Protein AF-A0A2M7XH66-F1 (afdb_monomer)

Solvent-accessible surface area (backbone atoms only — not comparable to full-atom values): 9430 Å² total; per-residue (Å²): 116,68,69,60,54,54,50,53,48,52,52,54,56,49,50,51,53,50,49,53,48,46,51,56,53,55,61,67,64,50,78,80,73,68,80,72,73,70,79,73,75,72,77,64,74,73,68,79,80,74,73,80,67,87,62,82,87,52,81,63,69,80,56,59,78,81,77,53,68,65,59,58,22,63,75,66,67,54,45,82,55,50,67,57,48,51,52,49,50,53,49,51,53,52,51,51,57,52,50,52,54,35,53,53,46,33,53,56,18,51,52,46,38,72,67,27,79,85,41,66,70,43,38,54,59,21,46,52,49,34,53,55,24,52,52,48,51,53,50,54,54,50,52,51,55,52,53,53,50,54,54,52,52,54,52,52,63,63,72,72,108

Mean predicted aligned error: 17.57 Å

Sequence (161 aa):
MKKLRDLLLQAKRGFFVLTIGALVFGLGLMPISIPFALATDSTTPSTPSATTDTGPIDSDDMFGDLSTGDDFASISGLGNQDLATTIASIIRVMLGFLGVVAVCLIIFGGFKWMIAGGKEEQVKKAQNLIIYGVIGIIIVLAAYAIASFVLDSITTAVSGS

Organism: NCBI:txid1975033

Secondary structure (DSSP, 8-state):
-HHHHHHHHHHHHHHHHHHHHHHHHHHHTS------------------------S---HHHHTTT---HHHHHHHTT--THHHHHHHHHHHHHHHHHHHHHHHHHHHHHHHHHHHSTT-HHHHHHHHHHHHHHHHHHHHHHHHHHHHHHHHHHHHHHHH--

InterPro domains:
  IPR043993 Type IV secretion system pilin [PF18895] (83-150)

Foldseek 3Di:
DVVVVVVVVVVVVVVVCVVVVCVLVVVLPPPPCPCPPPPPPPPPPPPPPPPVPPDDPDPCNVVDPPPDCVVVCVVVVPVVCPVLVVVLSVLVSVLSVLLSVLVVQLVVLVVQCVPLVPDVVSNVVSVVSNVVSVVSNVVSVVSNVVSVVVSVVVVCVVVVD

Radius of gyration: 28.65 Å; Cα contacts (8 Å, |Δi|>4): 52; chains: 1; bounding box: 62×24×93 Å

Nearest PDB structures (foldseek):
  4bne-assembly1_B  TM=7.701E-01  e=4.159E+00  Gallus gallus
  6ixg-assembly2_B  TM=3.195E-01  e=4.915E+00  Homo sapiens

pLDDT: mean 70.04, std 13.83, range [40.03, 93.0]

Structure (mmCIF, N/CA/C/O backbone):
data_AF-A0A2M7XH66-F1
#
_entry.id   AF-A0A2M7XH66-F1
#
loop_
_atom_site.group_PDB
_atom_site.id
_atom_site.type_symbol
_atom_site.label_atom_id
_atom_site.label_alt_id
_atom_site.label_comp_id
_atom_site.label_asym_id
_atom_site.label_entity_id
_atom_site.label_seq_id
_atom_site.pdbx_PDB_ins_code
_atom_site.Cartn_x
_atom_site.Cartn_y
_atom_site.Cartn_z
_atom_site.occupancy
_atom_site.B_iso_or_equiv
_atom_site.auth_seq_id
_atom_site.auth_comp_id
_atom_site.auth_asym_id
_atom_site.auth_atom_id
_atom_site.pdbx_PDB_model_num
ATOM 1 N N . MET A 1 1 ? -35.232 -5.606 24.581 1.00 55.62 1 MET A N 1
ATOM 2 C CA . MET A 1 1 ? -34.947 -4.505 23.625 1.00 55.62 1 MET A CA 1
ATOM 3 C C . MET A 1 1 ? -33.455 -4.217 23.398 1.00 55.62 1 MET A C 1
ATOM 5 O O . MET A 1 1 ? -33.101 -3.929 22.265 1.00 55.62 1 MET A O 1
ATOM 9 N N . LYS A 1 2 ? -32.551 -4.334 24.393 1.00 55.25 2 LYS A N 1
ATOM 10 C CA . LYS A 1 2 ? -31.092 -4.144 24.176 1.00 55.25 2 LYS A CA 1
ATOM 11 C C . LYS A 1 2 ? -30.472 -5.144 23.185 1.00 55.25 2 LYS A C 1
ATOM 13 O O . LYS A 1 2 ? -29.770 -4.722 22.278 1.00 55.25 2 LYS A O 1
ATOM 18 N N . LYS A 1 3 ? -30.852 -6.425 23.279 1.00 60.97 3 LYS A N 1
ATOM 19 C CA . LYS A 1 3 ? -30.331 -7.504 22.421 1.00 60.97 3 LYS A CA 1
ATOM 20 C C . LYS A 1 3 ? -30.582 -7.277 20.919 1.00 60.97 3 LYS A C 1
ATOM 22 O O . LYS A 1 3 ? -29.732 -7.607 20.112 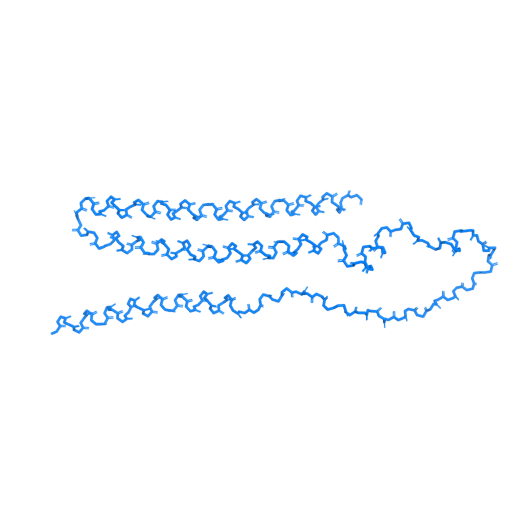1.00 60.97 3 LYS A O 1
ATOM 27 N N . LEU A 1 4 ? -31.697 -6.643 20.542 1.00 60.97 4 LEU A N 1
ATOM 28 C CA . LEU A 1 4 ? -32.011 -6.337 19.137 1.00 60.97 4 LEU A CA 1
ATOM 29 C C . LEU A 1 4 ? -31.158 -5.192 18.572 1.00 60.97 4 LEU A C 1
ATOM 31 O O . LEU A 1 4 ? -30.792 -5.226 17.404 1.00 60.97 4 LEU A O 1
ATOM 35 N N . ARG A 1 5 ? -30.787 -4.207 19.399 1.00 68.00 5 ARG A N 1
ATOM 36 C CA . ARG A 1 5 ? -29.907 -3.107 18.972 1.00 68.00 5 ARG A CA 1
ATOM 37 C C . ARG A 1 5 ? -28.471 -3.579 18.784 1.00 68.00 5 ARG A C 1
ATOM 39 O O . ARG A 1 5 ? -27.831 -3.143 17.837 1.00 68.00 5 ARG A O 1
ATOM 46 N N . ASP A 1 6 ? -28.005 -4.497 19.630 1.00 71.56 6 ASP A N 1
ATOM 47 C CA . ASP A 1 6 ? -26.683 -5.112 19.478 1.00 71.56 6 ASP A CA 1
ATOM 48 C C . ASP A 1 6 ? -26.618 -6.005 18.233 1.00 71.56 6 ASP A C 1
ATOM 50 O O . ASP A 1 6 ? -25.624 -5.961 17.513 1.00 71.56 6 ASP A O 1
ATOM 54 N N . LEU A 1 7 ? -27.697 -6.733 17.907 1.00 69.12 7 LEU A N 1
ATOM 55 C CA . LEU A 1 7 ? -27.767 -7.506 16.662 1.00 69.12 7 LEU A CA 1
ATOM 56 C C . LEU A 1 7 ? -27.840 -6.618 15.413 1.00 69.12 7 LEU A C 1
ATOM 58 O O . LEU A 1 7 ? -27.162 -6.911 14.430 1.00 69.12 7 LEU A O 1
ATOM 62 N N . LEU A 1 8 ? -28.572 -5.498 15.447 1.00 66.62 8 LEU A N 1
ATOM 63 C CA . LEU A 1 8 ? -28.585 -4.562 14.314 1.00 66.62 8 LEU A CA 1
ATOM 64 C C . LEU A 1 8 ? -27.240 -3.836 14.151 1.00 66.62 8 LEU A C 1
ATOM 66 O O . LEU A 1 8 ? -26.816 -3.568 13.028 1.00 66.62 8 LEU A O 1
ATOM 70 N N . LEU A 1 9 ? -26.524 -3.574 15.250 1.00 69.44 9 LEU A N 1
ATOM 71 C CA . LEU A 1 9 ? -25.161 -3.037 15.222 1.00 69.44 9 LEU A CA 1
ATOM 72 C C . LEU A 1 9 ? -24.140 -4.055 14.706 1.00 69.44 9 LEU A C 1
ATOM 74 O O . LEU A 1 9 ? -23.237 -3.669 13.965 1.00 69.44 9 LEU A O 1
ATOM 78 N N . GLN A 1 10 ? -24.276 -5.336 15.053 1.00 68.12 10 GLN A N 1
ATOM 79 C CA . GLN A 1 10 ? -23.389 -6.395 14.566 1.00 68.12 10 GLN A CA 1
ATOM 80 C C . GLN A 1 10 ? -23.614 -6.662 13.068 1.00 68.12 10 GLN A C 1
ATOM 82 O O . GLN A 1 10 ? -22.645 -6.778 12.318 1.00 68.12 10 GLN A O 1
ATOM 87 N N . ALA A 1 11 ? -24.872 -6.627 12.613 1.00 69.75 11 ALA A N 1
ATOM 88 C CA . ALA A 1 11 ? -25.232 -6.724 11.200 1.00 69.75 11 ALA A CA 1
ATOM 89 C C . ALA A 1 11 ? -24.729 -5.518 10.383 1.00 69.75 11 ALA A C 1
ATOM 91 O O .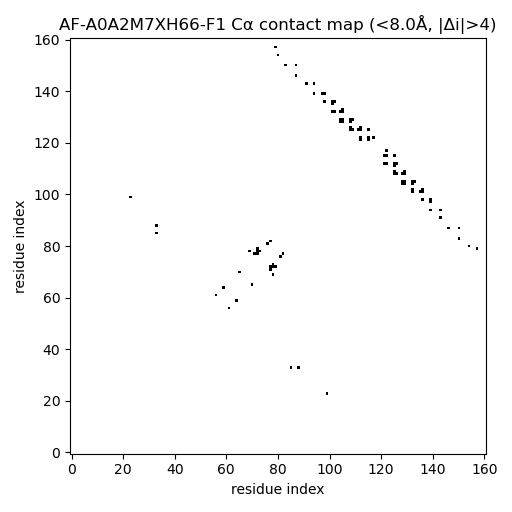 ALA A 1 11 ? -24.137 -5.699 9.323 1.00 69.75 11 ALA A O 1
ATOM 92 N N . LYS A 1 12 ? -24.870 -4.284 10.892 1.00 60.81 12 LYS A N 1
ATOM 93 C CA . LYS A 1 12 ? -24.406 -3.065 10.198 1.00 60.81 12 LYS A CA 1
ATOM 94 C C . LYS A 1 12 ? -22.876 -2.935 10.171 1.00 60.81 12 LYS A C 1
ATOM 96 O O . LYS A 1 12 ? -22.329 -2.456 9.182 1.00 60.81 12 LYS A O 1
ATOM 101 N N . ARG A 1 13 ? -22.176 -3.388 11.222 1.00 63.53 13 ARG A N 1
ATOM 102 C CA . ARG A 1 13 ? -20.700 -3.426 11.280 1.00 63.53 13 ARG A CA 1
ATOM 103 C C . ARG A 1 13 ? -20.107 -4.513 10.377 1.00 63.53 13 ARG A C 1
ATOM 105 O O . ARG A 1 13 ? -19.092 -4.255 9.741 1.00 63.53 13 ARG A O 1
ATOM 112 N N . GLY A 1 14 ? -20.738 -5.687 10.287 1.00 63.94 14 GLY A N 1
ATOM 113 C CA . GLY A 1 14 ? -20.306 -6.773 9.396 1.00 63.94 14 GLY A CA 1
ATOM 114 C C . GLY A 1 14 ? -20.590 -6.489 7.920 1.00 63.94 14 GLY A C 1
ATOM 115 O O . GLY A 1 14 ? -19.719 -6.687 7.080 1.00 63.94 14 GLY A O 1
ATOM 116 N N . PHE A 1 15 ? -21.767 -5.938 7.607 1.00 69.44 15 PHE A N 1
ATOM 117 C CA . PHE A 1 15 ? -22.154 -5.591 6.236 1.00 69.44 15 PHE A CA 1
ATOM 118 C C . PHE A 1 15 ? -21.261 -4.498 5.626 1.00 69.44 15 PHE A C 1
ATOM 120 O O . PHE A 1 15 ? -20.935 -4.567 4.446 1.00 69.44 15 PHE A O 1
ATOM 127 N N . PHE A 1 16 ? -20.798 -3.526 6.421 1.00 65.12 16 PHE A N 1
ATOM 128 C CA . PHE A 1 16 ? -19.882 -2.473 5.957 1.00 65.12 16 PHE A CA 1
ATOM 129 C C . PHE A 1 16 ? -18.470 -3.004 5.638 1.00 65.12 16 PHE A C 1
ATOM 131 O O . PHE A 1 16 ? -17.871 -2.623 4.638 1.00 65.12 16 PHE A O 1
ATOM 138 N N . VAL A 1 17 ? -17.949 -3.938 6.441 1.00 61.16 17 VAL A N 1
ATOM 139 C CA . VAL A 1 17 ? -16.647 -4.584 6.181 1.00 61.16 17 VAL A CA 1
ATOM 140 C C . VAL A 1 17 ? -16.736 -5.568 5.009 1.00 61.16 17 VAL A C 1
ATOM 142 O O . VAL A 1 17 ? -15.806 -5.651 4.213 1.00 61.16 17 VAL A O 1
ATOM 145 N N . LEU A 1 18 ? -17.868 -6.262 4.854 1.00 65.38 18 LEU A N 1
ATOM 146 C CA . LEU A 1 18 ? -18.108 -7.188 3.746 1.00 65.38 18 LEU A CA 1
ATOM 147 C C . LEU A 1 18 ? -18.326 -6.460 2.411 1.00 65.38 18 LEU A C 1
ATOM 149 O O . LEU A 1 18 ? -17.864 -6.942 1.387 1.00 65.38 18 LEU A O 1
ATOM 153 N N . THR A 1 19 ? -18.954 -5.281 2.410 1.00 70.12 19 THR A N 1
ATOM 154 C CA . THR A 1 19 ? -19.116 -4.456 1.196 1.00 70.12 19 THR A CA 1
ATOM 155 C C . THR A 1 19 ? -17.820 -3.773 0.776 1.00 70.12 19 THR A C 1
ATOM 157 O O . THR A 1 19 ? -17.495 -3.803 -0.404 1.00 70.12 19 THR A O 1
ATOM 160 N N . ILE A 1 20 ? -17.032 -3.230 1.711 1.00 70.06 20 ILE A N 1
ATOM 161 C CA . ILE A 1 20 ? -15.701 -2.681 1.394 1.00 70.06 20 ILE A CA 1
ATOM 162 C C . ILE A 1 20 ? -14.750 -3.797 0.944 1.00 70.06 20 ILE A C 1
ATOM 164 O O . ILE A 1 20 ? -14.055 -3.637 -0.056 1.00 70.06 20 ILE A O 1
ATOM 168 N N . GLY A 1 21 ? -14.765 -4.949 1.624 1.00 64.56 21 GLY A N 1
ATOM 169 C CA . GLY A 1 21 ? -13.981 -6.122 1.236 1.00 64.56 21 GLY A CA 1
ATOM 170 C C . GLY A 1 21 ? -14.374 -6.665 -0.139 1.00 64.56 21 GLY A C 1
ATOM 171 O O . GLY A 1 21 ? -13.497 -6.933 -0.951 1.00 64.56 21 GLY A O 1
ATOM 172 N N . ALA A 1 22 ? -15.673 -6.760 -0.440 1.00 67.00 22 ALA A N 1
ATOM 173 C CA . ALA A 1 22 ? -16.167 -7.210 -1.742 1.00 67.00 22 ALA A CA 1
ATOM 174 C C . ALA A 1 22 ? -15.961 -6.178 -2.859 1.00 67.00 22 ALA A C 1
ATOM 176 O O . ALA A 1 22 ? -15.768 -6.575 -4.000 1.00 67.00 22 ALA A O 1
ATOM 177 N N . LEU A 1 23 ? -15.965 -4.874 -2.566 1.00 70.50 23 LEU A N 1
ATOM 178 C CA . LEU A 1 23 ? -15.670 -3.841 -3.562 1.00 70.50 23 LEU A CA 1
ATOM 179 C C . LEU A 1 23 ? -14.190 -3.871 -3.936 1.00 70.50 23 LEU A C 1
ATOM 181 O O . LEU A 1 23 ? -13.860 -3.829 -5.111 1.00 70.50 23 LEU A O 1
ATOM 185 N N . VAL A 1 24 ? -13.306 -4.022 -2.953 1.00 68.19 24 VAL A N 1
ATOM 186 C CA . VAL A 1 24 ? -11.860 -4.101 -3.179 1.00 68.19 24 VAL A CA 1
ATOM 187 C C . VAL A 1 24 ? -11.446 -5.435 -3.816 1.00 68.19 24 VAL A C 1
ATOM 189 O O . VAL A 1 24 ? -10.656 -5.448 -4.756 1.00 68.19 24 VAL A O 1
ATOM 192 N N . PHE A 1 25 ? -12.010 -6.556 -3.360 1.00 69.81 25 PHE A N 1
ATOM 193 C CA . PHE A 1 25 ? -11.760 -7.880 -3.940 1.00 69.81 25 PHE A CA 1
ATOM 194 C C . PHE A 1 25 ? -12.453 -8.055 -5.303 1.00 69.81 25 PHE A C 1
ATOM 196 O O . PHE A 1 25 ? -11.909 -8.696 -6.196 1.00 69.81 25 PHE A O 1
ATOM 203 N N . GLY A 1 26 ? -13.621 -7.437 -5.495 1.00 62.59 26 GLY A N 1
ATOM 204 C CA . GLY A 1 26 ? -14.377 -7.437 -6.749 1.00 62.59 26 GLY A CA 1
ATOM 205 C C . GLY A 1 26 ? -13.787 -6.528 -7.829 1.00 62.59 26 GLY A C 1
ATOM 206 O O . GLY A 1 26 ? -13.852 -6.885 -9.000 1.00 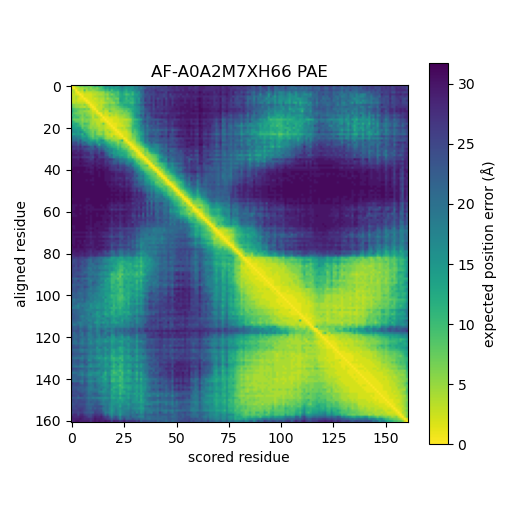62.59 26 GLY A O 1
ATOM 207 N N . LEU A 1 27 ? -13.150 -5.405 -7.464 1.00 64.94 27 LEU A N 1
ATOM 208 C CA . LEU A 1 27 ? -12.354 -4.602 -8.407 1.00 64.94 27 LEU A CA 1
ATOM 209 C C . LEU A 1 27 ? -11.008 -5.260 -8.745 1.00 64.94 27 LEU A C 1
ATOM 211 O O . LEU A 1 27 ? -10.544 -5.116 -9.870 1.00 64.94 27 LEU A O 1
ATOM 215 N N . GLY A 1 28 ? -10.401 -6.001 -7.811 1.00 58.72 28 GLY A N 1
ATOM 216 C CA . GLY A 1 28 ? -9.146 -6.734 -8.038 1.00 58.72 28 GLY A CA 1
ATOM 217 C C . GLY A 1 28 ? -9.282 -8.021 -8.866 1.00 58.72 28 GLY A C 1
ATOM 218 O O . GLY A 1 28 ? -8.269 -8.564 -9.297 1.00 58.72 28 GLY A O 1
ATOM 219 N N . LEU A 1 29 ? -10.511 -8.506 -9.085 1.00 54.03 29 LEU A N 1
ATOM 220 C CA . LEU A 1 29 ? -10.815 -9.699 -9.889 1.00 54.03 29 LEU A CA 1
ATOM 221 C C . LEU A 1 29 ? -11.267 -9.395 -11.320 1.00 54.03 29 LEU A C 1
ATOM 223 O O . LEU A 1 29 ? -11.489 -10.330 -12.091 1.00 54.03 29 LEU A O 1
ATOM 227 N N . MET A 1 30 ? -11.369 -8.122 -11.712 1.00 60.59 30 MET A N 1
ATOM 228 C CA . MET A 1 30 ? -11.307 -7.823 -13.140 1.00 60.59 30 MET A CA 1
ATOM 229 C C . MET A 1 30 ? -9.908 -8.220 -13.602 1.00 60.59 30 MET A C 1
ATOM 231 O O . MET A 1 30 ? -8.942 -7.795 -12.961 1.00 60.59 30 MET A O 1
ATOM 235 N N . PRO A 1 31 ? -9.767 -9.050 -14.652 1.00 56.25 31 PRO A N 1
ATOM 236 C CA . PRO A 1 31 ? -8.454 -9.370 -15.164 1.00 56.25 31 PRO A CA 1
ATOM 237 C C . PRO A 1 31 ? -7.799 -8.035 -15.487 1.00 56.25 31 PRO A C 1
ATOM 239 O O . PRO A 1 31 ? -8.268 -7.288 -16.347 1.00 56.25 31 PRO A O 1
ATOM 242 N N . ILE A 1 32 ? -6.734 -7.712 -14.754 1.00 60.56 32 ILE A N 1
ATOM 243 C CA . ILE A 1 32 ? -5.725 -6.785 -15.233 1.00 60.56 32 ILE A CA 1
ATOM 244 C C . ILE A 1 32 ? -5.220 -7.491 -16.474 1.00 60.56 32 ILE A C 1
ATOM 246 O O . ILE A 1 32 ? -4.394 -8.398 -16.401 1.00 60.56 32 ILE A O 1
ATOM 250 N N . SER A 1 33 ? -5.873 -7.182 -17.591 1.00 51.81 33 SER A N 1
ATOM 251 C CA . SER A 1 33 ? -5.523 -7.648 -18.910 1.00 51.81 33 SER A CA 1
ATOM 252 C C . SER A 1 33 ? -4.207 -6.959 -19.195 1.00 51.81 33 SER A C 1
ATOM 254 O O . SER A 1 33 ? -4.161 -5.906 -19.822 1.00 51.81 33 SER A O 1
ATOM 256 N N . ILE A 1 34 ? -3.133 -7.526 -18.644 1.00 58.03 34 ILE A N 1
ATOM 257 C CA . ILE A 1 34 ? -1.824 -7.420 -19.249 1.00 58.03 34 ILE A CA 1
ATOM 258 C C . ILE A 1 34 ? -2.101 -7.875 -20.678 1.00 58.03 34 ILE A C 1
ATOM 260 O O . ILE A 1 34 ? -2.567 -9.008 -20.852 1.00 58.03 34 ILE A O 1
ATOM 264 N N . PRO A 1 35 ? -1.933 -7.020 -21.697 1.00 49.91 35 PRO A N 1
ATOM 265 C CA . PRO A 1 35 ? -1.781 -7.538 -23.033 1.00 49.91 35 PRO A CA 1
ATOM 266 C C . PRO A 1 35 ? -0.475 -8.328 -22.976 1.00 49.91 35 PRO A C 1
ATOM 268 O O . PRO A 1 35 ? 0.594 -7.809 -23.259 1.00 49.91 35 PRO A O 1
ATOM 271 N N . PHE A 1 36 ? -0.541 -9.584 -22.531 1.00 52.34 36 PHE A N 1
ATOM 272 C CA . PHE A 1 36 ? 0.370 -10.577 -23.044 1.00 52.34 36 PHE A CA 1
ATOM 273 C C . PHE A 1 36 ? 0.007 -10.597 -24.516 1.00 52.34 36 PHE A C 1
ATOM 275 O O . PHE A 1 36 ? -1.035 -11.140 -24.890 1.00 52.34 36 PHE A O 1
ATOM 282 N N . ALA A 1 37 ? 0.753 -9.823 -25.300 1.00 47.12 37 ALA A N 1
ATOM 283 C CA . ALA A 1 37 ? 0.625 -9.802 -26.732 1.00 47.12 37 ALA A CA 1
ATOM 284 C C . ALA A 1 37 ? 0.819 -11.252 -27.170 1.00 47.12 37 ALA A C 1
ATOM 286 O O . ALA A 1 37 ? 1.933 -11.764 -27.245 1.00 47.12 37 ALA A O 1
ATOM 287 N N . LEU A 1 38 ? -0.296 -11.948 -27.397 1.00 40.75 38 LEU A N 1
ATOM 288 C CA . LEU A 1 38 ? -0.300 -13.054 -28.320 1.00 40.75 38 LEU A CA 1
ATOM 289 C C . LEU A 1 38 ? 0.305 -12.452 -29.573 1.00 40.75 38 LEU A C 1
ATOM 291 O O . LEU A 1 38 ? -0.240 -11.477 -30.092 1.00 40.75 38 LEU A O 1
ATOM 295 N N . ALA A 1 39 ? 1.454 -12.984 -29.970 1.00 47.81 39 ALA A N 1
ATOM 296 C CA . ALA A 1 39 ? 2.019 -12.773 -31.277 1.00 47.81 39 ALA A CA 1
ATOM 297 C C . ALA A 1 39 ? 0.891 -12.963 -32.300 1.00 47.81 39 ALA A C 1
ATOM 299 O O . ALA A 1 39 ? 0.589 -14.076 -32.727 1.00 47.81 39 ALA A O 1
ATOM 300 N N . THR A 1 40 ? 0.226 -11.871 -32.676 1.00 40.03 40 THR A N 1
ATOM 301 C CA . THR A 1 40 ? -0.257 -11.730 -34.030 1.00 40.03 40 THR A CA 1
ATOM 302 C C . THR A 1 40 ? 1.028 -11.590 -34.802 1.00 40.03 40 THR A C 1
ATOM 304 O O . THR A 1 40 ? 1.583 -10.500 -34.917 1.00 40.03 40 THR A O 1
ATOM 307 N N . ASP A 1 41 ? 1.548 -12.744 -35.201 1.00 48.22 41 ASP A N 1
ATOM 308 C CA . ASP A 1 41 ? 2.229 -12.891 -36.464 1.00 48.22 41 ASP A CA 1
ATOM 309 C C . ASP A 1 41 ? 1.536 -11.949 -37.458 1.00 48.22 41 ASP A C 1
ATOM 311 O O . ASP A 1 41 ? 0.458 -12.238 -37.976 1.00 48.22 41 ASP A O 1
ATOM 315 N N . SER A 1 42 ? 2.079 -10.742 -37.617 1.00 43.62 42 SER A N 1
ATOM 316 C CA . SER A 1 42 ? 1.685 -9.817 -38.662 1.00 43.62 42 SER A CA 1
ATOM 317 C C . SER A 1 42 ? 2.422 -10.263 -39.911 1.00 43.62 42 SER A C 1
ATOM 319 O O . SER A 1 42 ? 3.204 -9.525 -40.503 1.00 43.62 42 SER A O 1
ATOM 321 N N . THR A 1 43 ? 2.111 -11.483 -40.340 1.00 40.53 43 THR A N 1
ATOM 322 C CA . THR A 1 43 ? 2.068 -11.861 -41.743 1.00 40.53 43 THR A CA 1
ATOM 323 C C . THR A 1 43 ? 0.950 -11.059 -42.416 1.00 40.53 43 THR A C 1
ATOM 325 O O . THR A 1 43 ? -0.023 -11.585 -42.944 1.00 40.53 43 THR A O 1
ATOM 328 N N . THR A 1 44 ? 1.101 -9.737 -42.475 1.00 42.38 44 THR A N 1
ATOM 329 C CA . THR A 1 44 ? 0.921 -9.126 -43.782 1.00 42.38 44 THR A CA 1
ATOM 330 C C . THR A 1 44 ? 2.252 -9.357 -44.472 1.00 42.38 44 THR A C 1
ATOM 332 O O . THR A 1 44 ? 3.210 -8.665 -44.129 1.00 42.38 44 THR A O 1
ATOM 335 N N . PRO A 1 45 ? 2.373 -10.331 -45.392 1.00 56.34 45 PRO A N 1
ATOM 336 C CA . PRO A 1 45 ? 3.454 -10.259 -46.348 1.00 56.34 45 PRO A C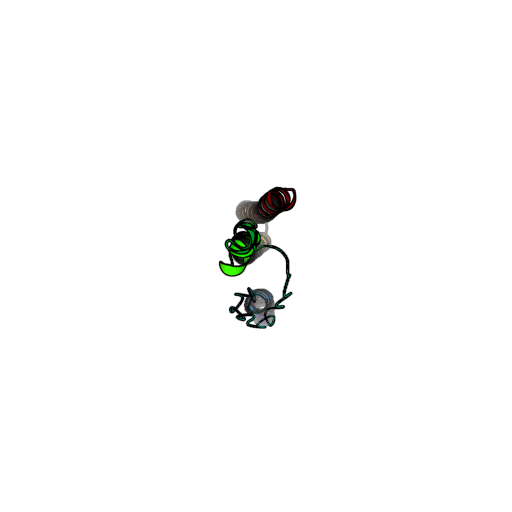A 1
ATOM 337 C C . PRO A 1 45 ? 3.236 -8.926 -47.060 1.00 56.34 45 PRO A C 1
ATOM 339 O O . PRO A 1 45 ? 2.344 -8.796 -47.902 1.00 56.34 45 PRO A O 1
ATOM 342 N N . SER A 1 46 ? 3.992 -7.898 -46.674 1.00 48.53 46 SER A N 1
ATOM 343 C CA . SER A 1 46 ? 4.301 -6.832 -47.603 1.00 48.53 46 SER A CA 1
ATOM 344 C C . SER A 1 46 ? 4.894 -7.582 -48.781 1.00 48.53 46 SER A C 1
ATOM 346 O O . SER A 1 46 ? 5.965 -8.182 -48.703 1.00 48.53 46 SER A O 1
ATOM 348 N N . THR A 1 47 ? 4.074 -7.694 -49.827 1.00 46.25 47 THR A N 1
ATOM 349 C CA . THR A 1 47 ? 4.500 -8.191 -51.126 1.00 46.25 47 THR A CA 1
ATOM 350 C C . THR A 1 47 ? 5.849 -7.537 -51.369 1.00 46.25 47 THR A C 1
ATOM 352 O O . THR A 1 47 ? 5.914 -6.315 -51.199 1.00 46.25 47 THR A O 1
ATOM 355 N N . PRO A 1 48 ? 6.916 -8.302 -51.654 1.00 55.88 48 PRO A N 1
ATOM 356 C CA . PRO A 1 48 ? 8.203 -7.703 -51.926 1.00 55.88 48 PRO A CA 1
ATOM 357 C C . PRO A 1 48 ? 7.948 -6.707 -53.047 1.00 55.88 48 PRO A C 1
ATOM 359 O O . PRO A 1 48 ? 7.597 -7.094 -54.165 1.00 55.88 48 PRO A O 1
ATOM 362 N N . SER A 1 49 ? 8.021 -5.418 -52.723 1.00 54.09 49 SER A N 1
ATOM 363 C CA . SER A 1 49 ? 8.135 -4.393 -53.736 1.00 54.09 49 SER A CA 1
ATOM 364 C C . SER A 1 49 ? 9.491 -4.661 -54.350 1.00 54.09 49 SER A C 1
ATOM 366 O O . SER A 1 49 ? 10.505 -4.159 -53.884 1.00 54.09 49 SER A O 1
ATOM 368 N N . ALA A 1 50 ? 9.508 -5.529 -55.359 1.00 46.16 50 ALA A N 1
ATOM 369 C CA . ALA A 1 50 ? 10.584 -5.608 -56.314 1.00 46.16 50 ALA A CA 1
ATOM 370 C C . ALA A 1 50 ? 10.556 -4.278 -57.067 1.00 46.16 50 ALA A C 1
ATOM 372 O O . ALA A 1 50 ? 10.043 -4.170 -58.182 1.00 46.16 50 ALA A O 1
ATOM 373 N N . THR A 1 51 ? 11.079 -3.233 -56.429 1.00 47.44 51 THR A N 1
ATOM 374 C CA . THR A 1 51 ? 11.752 -2.176 -57.156 1.00 47.44 51 THR A CA 1
ATOM 375 C C . THR A 1 51 ? 12.863 -2.896 -57.897 1.00 47.44 51 THR A C 1
ATOM 377 O O . THR A 1 51 ? 13.876 -3.279 -57.321 1.00 47.44 51 THR A O 1
ATOM 380 N N . THR A 1 52 ? 12.602 -3.207 -59.165 1.00 51.50 52 THR A N 1
ATOM 381 C CA . THR A 1 52 ? 13.654 -3.567 -60.107 1.00 51.50 52 THR A CA 1
ATOM 382 C C . THR A 1 52 ? 14.462 -2.293 -60.291 1.00 51.50 52 THR A C 1
ATOM 384 O O . THR A 1 52 ? 14.193 -1.505 -61.195 1.00 51.50 52 THR A O 1
ATOM 387 N N . ASP A 1 53 ? 15.355 -2.037 -59.340 1.00 50.81 53 ASP A N 1
ATOM 388 C CA . ASP A 1 53 ? 16.403 -1.058 -59.505 1.00 50.81 53 ASP A CA 1
ATOM 389 C C . ASP A 1 53 ? 17.384 -1.649 -60.515 1.00 50.81 53 ASP A C 1
ATOM 391 O O . ASP A 1 53 ? 17.970 -2.711 -60.321 1.00 50.81 53 ASP A O 1
ATOM 395 N N . THR A 1 54 ? 17.464 -1.001 -61.668 1.00 53.16 54 THR A N 1
ATOM 396 C CA . THR A 1 54 ? 18.413 -1.322 -62.734 1.00 53.16 54 THR A CA 1
ATOM 397 C C . THR A 1 54 ? 19.800 -0.717 -62.473 1.00 53.16 54 THR A C 1
ATOM 399 O O . THR A 1 54 ? 20.586 -0.572 -63.411 1.00 53.16 54 THR A O 1
ATOM 402 N N . GLY A 1 55 ? 20.108 -0.335 -61.232 1.00 63.25 55 GLY A N 1
ATOM 403 C CA . GLY A 1 55 ? 21.456 -0.018 -60.772 1.00 63.25 55 GLY A CA 1
ATOM 404 C C . GLY A 1 55 ? 22.344 -1.266 -60.616 1.00 63.25 55 GLY A C 1
ATOM 405 O O . GLY A 1 55 ? 21.838 -2.388 -60.520 1.00 63.25 55 GLY A O 1
ATOM 406 N N . PRO A 1 56 ? 23.682 -1.114 -60.640 1.00 66.12 56 PRO A N 1
ATOM 407 C CA . PRO A 1 56 ? 24.588 -2.148 -60.147 1.00 66.12 56 PRO A CA 1
ATOM 408 C C . PRO A 1 56 ? 24.165 -2.558 -58.732 1.00 66.12 56 PRO A C 1
ATOM 410 O O . PRO A 1 56 ? 23.946 -1.690 -57.902 1.00 66.12 56 PRO A O 1
ATOM 413 N N . ILE A 1 57 ? 24.028 -3.861 -58.477 1.00 60.28 57 ILE A N 1
ATOM 414 C CA . ILE A 1 57 ? 23.753 -4.387 -57.134 1.00 60.28 57 ILE A CA 1
ATOM 415 C C . ILE A 1 57 ? 24.964 -4.034 -56.265 1.00 60.28 57 ILE A C 1
ATOM 417 O O . ILE A 1 57 ? 26.025 -4.654 -56.412 1.00 60.28 57 ILE A O 1
ATOM 421 N N . ASP A 1 58 ? 24.825 -3.018 -55.420 1.00 63.09 58 ASP A N 1
ATOM 422 C CA . ASP A 1 58 ? 25.869 -2.624 -54.489 1.00 63.09 58 ASP A CA 1
ATOM 423 C C . ASP A 1 58 ? 25.871 -3.601 -53.292 1.00 63.09 58 ASP A C 1
ATOM 425 O O . ASP A 1 58 ? 24.920 -4.345 -53.027 1.00 63.09 58 ASP A O 1
ATOM 429 N N . SER A 1 59 ? 27.013 -3.724 -52.613 1.00 58.03 59 SER A N 1
ATOM 430 C CA . SER A 1 59 ? 27.231 -4.779 -51.598 1.00 58.03 59 SER A CA 1
ATOM 431 C C . SER A 1 59 ? 26.346 -4.619 -50.351 1.00 58.03 59 SER A C 1
ATOM 433 O O . SER A 1 59 ? 26.199 -5.556 -49.565 1.00 58.03 59 SER A O 1
ATOM 435 N N . ASP A 1 60 ? 25.768 -3.436 -50.191 1.00 57.06 60 ASP A N 1
ATOM 436 C CA . ASP A 1 60 ? 24.805 -3.004 -49.183 1.00 57.06 60 ASP A CA 1
ATOM 437 C C . ASP A 1 60 ? 23.393 -3.575 -49.400 1.00 57.06 60 ASP A C 1
ATOM 439 O O . ASP A 1 60 ? 22.702 -3.838 -48.418 1.00 57.06 60 ASP A O 1
ATOM 443 N N . ASP A 1 61 ? 23.003 -3.905 -50.634 1.00 61.16 61 ASP A N 1
ATOM 444 C CA . ASP A 1 61 ? 21.693 -4.513 -50.923 1.00 61.16 61 ASP A CA 1
ATOM 445 C C . ASP A 1 61 ? 21.666 -6.026 -50.634 1.00 61.16 61 ASP A C 1
ATOM 447 O O . ASP A 1 61 ? 20.623 -6.608 -50.324 1.00 61.16 61 ASP A O 1
ATOM 451 N N . MET A 1 62 ? 22.824 -6.695 -50.731 1.00 60.34 62 MET A N 1
ATOM 452 C CA . MET A 1 62 ? 22.958 -8.137 -50.458 1.00 60.34 62 MET A CA 1
ATOM 453 C C . MET A 1 62 ? 23.004 -8.473 -48.964 1.00 60.34 62 MET A C 1
ATOM 455 O O . MET A 1 62 ? 22.650 -9.587 -48.573 1.00 60.34 62 MET A O 1
ATOM 459 N N . PHE A 1 63 ? 23.433 -7.526 -48.135 1.00 60.50 63 PHE A N 1
ATOM 460 C CA . PHE A 1 63 ? 23.346 -7.587 -46.679 1.00 60.50 63 PHE A CA 1
ATOM 461 C C . PHE A 1 63 ? 22.384 -6.495 -46.224 1.00 60.50 63 PHE A C 1
ATOM 463 O O . PHE A 1 63 ? 22.782 -5.565 -45.529 1.00 60.50 63 PHE A O 1
ATOM 470 N N . GLY A 1 64 ? 21.126 -6.607 -46.667 1.00 58.03 64 GLY A N 1
ATOM 471 C CA . GLY A 1 64 ? 20.063 -5.687 -46.286 1.00 58.03 64 GLY A CA 1
ATOM 472 C C . GLY A 1 64 ? 20.107 -5.400 -44.789 1.00 58.03 64 GLY A C 1
ATOM 473 O O . GLY A 1 64 ? 20.164 -6.333 -43.991 1.00 58.03 64 GLY A O 1
ATOM 474 N N . ASP A 1 65 ? 20.168 -4.108 -44.472 1.00 60.50 65 ASP A N 1
ATOM 475 C CA . ASP A 1 65 ? 19.980 -3.481 -43.167 1.00 60.50 65 ASP A CA 1
ATOM 476 C C . ASP A 1 65 ? 19.880 -4.448 -41.969 1.00 60.50 65 ASP A C 1
ATOM 478 O O . ASP A 1 65 ? 18.822 -4.686 -41.403 1.00 60.50 65 ASP A O 1
ATOM 482 N N . LEU A 1 66 ? 21.015 -5.010 -41.549 1.00 56.97 66 LEU A N 1
ATOM 483 C CA . LEU A 1 66 ? 21.172 -5.521 -40.182 1.00 56.97 66 LEU A CA 1
ATOM 484 C C . LEU A 1 66 ? 21.625 -4.399 -39.226 1.00 56.97 66 LEU A C 1
ATOM 486 O O . LEU A 1 66 ? 22.061 -4.677 -38.106 1.00 56.97 66 LEU A O 1
ATOM 490 N N . SER A 1 67 ? 21.588 -3.137 -39.669 1.00 56.44 67 SER A N 1
ATOM 491 C CA . SER A 1 67 ? 22.140 -1.997 -38.938 1.00 56.44 67 SER A CA 1
ATOM 492 C C . SER A 1 67 ? 21.136 -1.357 -37.988 1.00 56.44 67 SER A C 1
ATOM 494 O O . SER A 1 67 ? 21.557 -0.628 -37.085 1.00 56.44 67 SER A O 1
ATOM 496 N N . THR A 1 68 ? 19.841 -1.608 -38.136 1.00 58.75 68 THR A N 1
ATOM 497 C CA . THR A 1 68 ? 18.858 -0.955 -37.277 1.00 58.75 68 THR A CA 1
ATOM 498 C C . THR A 1 68 ? 18.434 -1.917 -36.169 1.00 58.75 68 THR A C 1
ATOM 500 O O . THR A 1 68 ? 17.688 -2.870 -36.378 1.00 58.75 68 THR A O 1
ATOM 503 N N . GLY A 1 69 ? 18.928 -1.684 -34.946 1.00 56.38 69 GLY A N 1
ATOM 504 C CA . GLY A 1 69 ? 18.550 -2.444 -33.743 1.00 56.38 69 GLY A CA 1
ATOM 505 C C . GLY A 1 69 ? 17.032 -2.532 -33.497 1.00 56.38 69 GLY A C 1
ATOM 506 O O . GLY A 1 69 ? 16.592 -3.372 -32.712 1.00 56.38 69 GLY A O 1
ATOM 507 N N . ASP A 1 70 ? 16.245 -1.730 -34.214 1.00 58.56 70 ASP A N 1
ATOM 508 C CA . ASP A 1 70 ? 14.784 -1.722 -34.247 1.00 58.56 70 ASP A CA 1
ATOM 509 C C . ASP A 1 70 ? 14.166 -2.992 -34.870 1.00 58.56 70 ASP A C 1
ATOM 511 O O . ASP A 1 70 ? 13.129 -3.463 -34.391 1.00 58.56 70 ASP A O 1
ATOM 515 N N . ASP A 1 71 ? 14.817 -3.626 -35.853 1.00 63.88 71 ASP A N 1
ATOM 516 C CA . ASP A 1 71 ? 14.325 -4.875 -36.464 1.00 63.88 71 ASP A CA 1
ATOM 517 C C . ASP A 1 71 ? 14.566 -6.088 -35.553 1.00 63.88 71 ASP A C 1
ATOM 519 O O . ASP A 1 71 ? 13.721 -6.974 -35.407 1.00 63.88 71 ASP A O 1
ATOM 523 N N . PHE A 1 72 ? 15.680 -6.093 -34.818 1.00 58.72 72 PHE A N 1
ATOM 524 C CA . PHE A 1 72 ? 15.931 -7.094 -33.777 1.00 58.72 72 PHE A CA 1
ATOM 525 C C . PHE A 1 72 ? 15.018 -6.907 -32.563 1.00 58.72 72 PHE A C 1
ATOM 527 O O . PHE A 1 72 ? 14.559 -7.894 -31.979 1.00 58.72 72 PHE A O 1
ATOM 534 N N . ALA A 1 73 ? 14.731 -5.659 -32.188 1.00 58.81 73 ALA A N 1
ATOM 535 C CA . ALA A 1 73 ? 13.838 -5.326 -31.084 1.00 58.81 73 ALA A CA 1
ATOM 536 C C . ALA A 1 73 ? 12.378 -5.722 -31.368 1.00 58.81 73 ALA A C 1
ATOM 538 O O . ALA A 1 73 ? 11.682 -6.188 -30.459 1.00 58.81 73 ALA A O 1
ATOM 539 N N . SER A 1 74 ? 11.931 -5.586 -32.618 1.00 55.47 74 SER A N 1
ATOM 540 C CA . SER A 1 74 ? 10.579 -5.941 -33.063 1.00 55.47 74 SER A CA 1
ATOM 541 C C . SER A 1 74 ? 10.401 -7.446 -33.305 1.00 55.47 74 SER A C 1
ATOM 543 O O . SER A 1 74 ? 9.396 -8.005 -32.866 1.00 55.47 74 SER A O 1
ATOM 545 N N . ILE A 1 75 ? 11.390 -8.139 -33.886 1.00 54.41 75 ILE A N 1
ATOM 546 C CA . ILE A 1 75 ? 11.351 -9.602 -34.094 1.00 54.41 75 ILE A CA 1
ATOM 547 C C . ILE A 1 75 ? 11.507 -10.376 -32.777 1.00 54.41 75 ILE A C 1
ATOM 549 O O . ILE A 1 75 ? 10.894 -11.429 -32.596 1.00 54.41 75 ILE A O 1
ATOM 553 N N . SER A 1 76 ? 12.297 -9.864 -31.829 1.00 62.59 76 SER A N 1
ATOM 554 C CA . SER A 1 76 ? 12.527 -10.547 -30.547 1.00 62.59 76 SER A CA 1
ATOM 555 C C . SER A 1 76 ? 11.447 -10.261 -29.496 1.00 62.59 76 SER A C 1
ATOM 557 O O . SER A 1 76 ? 11.503 -10.836 -28.411 1.00 62.59 76 SER A O 1
ATOM 559 N N . GLY A 1 77 ? 10.493 -9.359 -29.770 1.00 58.03 77 GLY A N 1
ATOM 560 C CA . GLY A 1 77 ? 9.515 -8.897 -28.775 1.00 58.03 77 GLY A CA 1
ATOM 561 C C . GLY A 1 77 ? 10.154 -8.153 -27.593 1.00 58.03 77 GLY A C 1
ATOM 562 O O . GLY A 1 77 ? 9.571 -8.072 -26.519 1.00 58.03 77 GLY A O 1
ATOM 563 N N . LEU A 1 78 ? 11.373 -7.636 -27.781 1.00 53.16 78 LEU A N 1
ATOM 564 C CA . LEU A 1 78 ? 12.220 -7.046 -26.739 1.00 53.16 78 LEU A CA 1
ATOM 565 C C . LEU A 1 78 ? 12.347 -5.526 -26.855 1.00 53.16 78 LEU A C 1
ATOM 567 O O . LEU A 1 78 ? 13.160 -4.944 -26.134 1.00 53.16 78 LEU A O 1
ATOM 571 N N . GLY A 1 79 ? 11.562 -4.874 -27.723 1.00 58.12 79 GLY A N 1
ATOM 572 C CA . GLY A 1 79 ? 11.438 -3.417 -27.734 1.00 58.12 79 GLY A CA 1
ATOM 573 C C . GLY A 1 79 ? 11.323 -2.931 -26.295 1.00 58.12 79 GLY A C 1
ATOM 574 O O . GLY A 1 79 ? 10.421 -3.373 -25.586 1.00 58.12 79 GLY A O 1
ATOM 575 N N . ASN A 1 80 ? 12.294 -2.112 -25.868 1.00 57.53 80 ASN A N 1
ATOM 576 C CA . ASN A 1 80 ? 12.739 -1.794 -24.494 1.00 57.53 80 ASN A CA 1
ATOM 577 C C . ASN A 1 80 ? 11.633 -1.512 -23.444 1.00 57.53 80 ASN A C 1
ATOM 579 O O . ASN A 1 80 ? 11.873 -1.402 -22.244 1.00 57.53 80 ASN A O 1
ATOM 583 N N . GLN A 1 81 ? 10.398 -1.406 -23.900 1.00 59.44 81 GLN A N 1
ATOM 584 C CA . GLN A 1 81 ? 9.182 -1.208 -23.153 1.00 59.44 81 GLN A CA 1
ATOM 585 C C . GLN A 1 81 ? 8.603 -2.486 -22.526 1.00 59.44 81 GLN A C 1
ATOM 587 O O . GLN A 1 81 ? 7.973 -2.357 -21.480 1.00 59.44 81 GLN A O 1
ATOM 592 N N . ASP A 1 82 ? 8.795 -3.697 -23.065 1.00 69.94 82 ASP A N 1
ATOM 593 C CA . ASP A 1 82 ? 8.024 -4.860 -22.575 1.00 69.94 82 ASP A CA 1
ATOM 594 C C . ASP A 1 82 ? 8.470 -5.344 -21.185 1.00 69.94 82 ASP A C 1
ATOM 596 O O . ASP A 1 82 ? 7.645 -5.559 -20.294 1.00 69.94 82 ASP A O 1
ATOM 600 N N . LEU A 1 83 ? 9.780 -5.402 -20.922 1.00 68.12 83 LEU A N 1
ATOM 601 C CA . LEU A 1 83 ? 10.284 -5.818 -19.610 1.00 68.12 83 LEU A CA 1
ATOM 602 C C . LEU A 1 83 ? 9.988 -4.762 -18.531 1.00 68.12 83 LEU A C 1
ATOM 604 O O . LEU A 1 83 ? 9.522 -5.094 -17.439 1.00 68.12 83 LEU A O 1
ATOM 608 N N . ALA A 1 84 ? 10.179 -3.480 -18.855 1.00 70.31 84 ALA A N 1
ATOM 609 C CA . ALA A 1 84 ? 9.846 -2.367 -17.968 1.00 70.31 84 ALA A CA 1
ATOM 610 C C . ALA A 1 84 ? 8.334 -2.291 -17.687 1.00 70.31 84 ALA A C 1
ATOM 612 O O . ALA A 1 84 ? 7.926 -2.118 -16.537 1.00 70.31 84 ALA A O 1
ATOM 613 N N . THR A 1 85 ? 7.496 -2.494 -18.707 1.00 72.38 85 THR A N 1
ATOM 614 C CA . THR A 1 85 ? 6.029 -2.496 -18.582 1.00 72.38 85 THR A CA 1
ATOM 615 C C . THR A 1 85 ? 5.538 -3.711 -17.803 1.00 72.38 85 THR A C 1
ATOM 617 O O . THR A 1 85 ? 4.679 -3.574 -16.929 1.00 72.38 85 THR A O 1
ATOM 620 N N . THR A 1 86 ? 6.120 -4.886 -18.040 1.00 77.06 86 THR A N 1
ATOM 621 C CA . THR A 1 86 ? 5.811 -6.116 -17.301 1.00 77.06 86 THR A CA 1
ATOM 622 C C . THR A 1 86 ? 6.144 -5.962 -15.818 1.00 77.06 86 THR A C 1
ATOM 624 O O . THR A 1 86 ? 5.297 -6.223 -14.959 1.00 77.06 86 THR A O 1
ATOM 627 N N . ILE A 1 87 ? 7.335 -5.452 -15.495 1.00 78.19 87 ILE A N 1
ATOM 628 C CA . ILE A 1 87 ? 7.751 -5.191 -14.110 1.00 78.19 87 ILE A CA 1
ATOM 629 C C . ILE A 1 87 ? 6.855 -4.120 -13.468 1.00 78.19 87 ILE A C 1
ATOM 631 O O . ILE A 1 87 ? 6.384 -4.306 -12.345 1.00 78.19 87 ILE A O 1
ATOM 635 N N . ALA A 1 88 ? 6.552 -3.031 -14.180 1.00 76.44 88 ALA A N 1
ATOM 636 C CA . ALA A 1 88 ? 5.666 -1.976 -13.688 1.00 76.44 88 ALA A CA 1
ATOM 637 C C . ALA A 1 88 ? 4.256 -2.497 -13.378 1.00 76.44 88 ALA A C 1
ATOM 639 O O . ALA A 1 88 ? 3.660 -2.114 -12.367 1.00 76.44 88 ALA A O 1
ATOM 640 N N . SER A 1 89 ? 3.728 -3.385 -14.221 1.00 76.44 89 SER A N 1
ATOM 641 C CA . SER A 1 89 ? 2.426 -4.021 -14.024 1.00 76.44 89 SER A CA 1
ATOM 642 C C . SER A 1 89 ? 2.416 -4.880 -12.756 1.00 76.44 89 SER A C 1
ATOM 644 O O . SER A 1 89 ? 1.555 -4.700 -11.891 1.00 76.44 89 SER A O 1
ATOM 646 N N . ILE A 1 90 ? 3.431 -5.732 -12.572 1.00 81.06 90 ILE A N 1
ATOM 647 C CA . ILE A 1 90 ? 3.573 -6.584 -11.380 1.00 81.06 90 ILE A CA 1
ATOM 648 C C . ILE A 1 90 ? 3.681 -5.735 -10.107 1.00 81.06 90 ILE A C 1
ATOM 650 O O . ILE A 1 90 ? 2.993 -6.005 -9.120 1.00 81.06 90 ILE A O 1
ATOM 654 N N . ILE A 1 91 ? 4.499 -4.679 -10.130 1.00 84.06 91 ILE A N 1
ATOM 655 C CA . ILE A 1 91 ? 4.658 -3.757 -8.999 1.00 84.06 91 ILE A CA 1
ATOM 656 C C . ILE A 1 91 ? 3.321 -3.086 -8.671 1.00 84.06 91 ILE A C 1
ATOM 658 O O . ILE A 1 91 ? 2.927 -3.067 -7.508 1.00 84.06 91 ILE A O 1
ATOM 662 N N . ARG A 1 92 ? 2.577 -2.587 -9.666 1.00 79.06 92 ARG A N 1
ATOM 663 C CA . ARG A 1 92 ? 1.261 -1.959 -9.444 1.00 79.06 92 ARG A CA 1
ATOM 664 C C . ARG A 1 92 ? 0.253 -2.920 -8.812 1.00 79.06 92 ARG A C 1
ATOM 666 O O . ARG A 1 92 ? -0.460 -2.514 -7.895 1.00 79.06 92 ARG A O 1
ATOM 673 N N . VAL A 1 93 ? 0.226 -4.183 -9.241 1.00 79.94 93 VAL A N 1
ATOM 674 C CA . VAL A 1 93 ? -0.628 -5.227 -8.644 1.00 79.94 93 VAL A CA 1
ATOM 675 C C . VAL A 1 93 ? -0.247 -5.483 -7.188 1.00 79.94 93 VAL A C 1
ATOM 677 O O . VAL A 1 93 ? -1.110 -5.476 -6.306 1.00 79.94 93 VAL A O 1
ATOM 680 N N . MET A 1 94 ? 1.048 -5.662 -6.921 1.00 80.81 94 MET A N 1
ATOM 681 C CA . MET A 1 94 ? 1.555 -5.928 -5.575 1.00 80.81 94 MET A CA 1
ATOM 682 C C . MET A 1 94 ? 1.314 -4.745 -4.633 1.00 80.81 94 MET A C 1
ATOM 684 O O . MET A 1 94 ? 0.841 -4.950 -3.516 1.00 80.81 94 MET A O 1
ATOM 688 N N . LEU A 1 95 ? 1.556 -3.508 -5.082 1.00 81.88 95 LEU A N 1
ATOM 689 C CA . LEU A 1 95 ? 1.280 -2.290 -4.310 1.00 81.88 95 LEU A CA 1
ATOM 690 C C . LEU A 1 95 ? -0.217 -2.097 -4.054 1.00 81.88 95 LEU A C 1
ATOM 692 O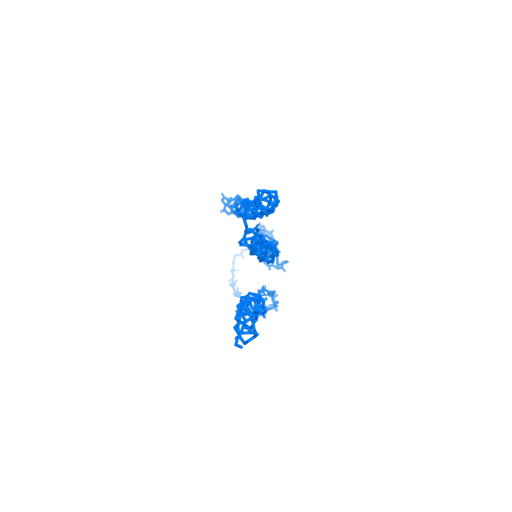 O . LEU A 1 95 ? -0.586 -1.664 -2.963 1.00 81.88 95 LEU A O 1
ATOM 696 N N . GLY A 1 96 ? -1.075 -2.445 -5.016 1.00 79.94 96 GLY A N 1
ATOM 697 C CA . GLY A 1 96 ? -2.525 -2.442 -4.832 1.00 79.94 96 GLY A CA 1
ATOM 698 C C . GLY A 1 96 ? -2.947 -3.386 -3.708 1.00 79.94 96 GLY A C 1
ATOM 699 O O . GLY A 1 96 ? -3.612 -2.964 -2.762 1.00 79.94 96 GLY A O 1
ATOM 700 N N . PHE A 1 97 ? -2.488 -4.639 -3.747 1.00 83.12 97 PHE A N 1
ATOM 701 C CA . PHE A 1 97 ? -2.781 -5.622 -2.701 1.00 83.12 97 PHE A CA 1
ATOM 702 C C . PHE A 1 97 ? -2.242 -5.191 -1.326 1.00 83.12 97 PHE A C 1
ATOM 704 O O . PHE A 1 97 ? -2.947 -5.270 -0.318 1.00 83.12 97 PHE A O 1
ATOM 711 N N . LEU A 1 98 ? -1.019 -4.660 -1.280 1.00 85.75 98 LEU A N 1
ATOM 712 C CA . LEU A 1 98 ? -0.403 -4.168 -0.047 1.00 85.75 98 LEU A CA 1
ATOM 713 C C . LEU A 1 98 ? -1.145 -2.952 0.532 1.00 85.75 98 LEU A C 1
ATOM 715 O O . LEU A 1 98 ? -1.346 -2.867 1.746 1.00 85.75 98 LEU A O 1
ATOM 719 N N . GLY A 1 99 ? -1.596 -2.033 -0.327 1.00 83.38 99 GLY A N 1
ATOM 720 C CA . GLY A 1 99 ? -2.376 -0.859 0.064 1.00 83.38 99 GLY A CA 1
ATOM 721 C C . GLY A 1 99 ? -3.711 -1.236 0.706 1.00 83.38 99 GLY A C 1
ATOM 722 O O . GLY A 1 99 ? -4.100 -0.666 1.726 1.00 83.38 99 GLY A O 1
ATOM 723 N N . VAL A 1 100 ? -4.379 -2.260 0.176 1.00 83.94 100 VAL A N 1
ATOM 724 C CA . VAL A 1 100 ? -5.621 -2.802 0.747 1.00 83.94 100 VAL A CA 1
ATOM 725 C C . VAL A 1 100 ? -5.400 -3.347 2.156 1.00 83.94 100 VAL A C 1
ATOM 727 O O . VAL A 1 100 ? -6.156 -3.024 3.076 1.00 83.94 100 VAL A O 1
ATOM 730 N N . VAL A 1 101 ? -4.336 -4.129 2.351 1.00 84.75 101 VAL A N 1
ATOM 731 C CA . VAL A 1 101 ? -3.976 -4.673 3.669 1.00 84.75 101 VAL A CA 1
ATOM 732 C C . VAL A 1 101 ? -3.676 -3.545 4.663 1.00 84.75 101 VAL A C 1
ATOM 734 O O . VAL A 1 101 ? -4.137 -3.595 5.808 1.00 84.75 101 VAL A O 1
ATOM 737 N N . ALA A 1 102 ? -2.976 -2.493 4.230 1.00 83.44 102 ALA A N 1
ATOM 738 C CA . ALA A 1 102 ? -2.684 -1.326 5.062 1.00 83.44 102 ALA A CA 1
ATOM 739 C C . ALA A 1 102 ? -3.963 -0.603 5.527 1.00 83.44 102 ALA A C 1
ATOM 741 O O . ALA A 1 102 ? -4.108 -0.288 6.712 1.00 83.44 102 ALA A O 1
ATOM 742 N N . VAL A 1 103 ? -4.931 -0.403 4.628 1.00 85.12 103 VAL A N 1
ATOM 743 C CA . VAL A 1 103 ? -6.230 0.201 4.971 1.00 85.12 103 VAL A CA 1
ATOM 744 C C . VAL A 1 103 ? -7.010 -0.679 5.956 1.00 85.12 103 VAL A C 1
ATOM 746 O O . VAL A 1 103 ? -7.566 -0.166 6.931 1.00 85.12 103 VAL A O 1
ATOM 749 N N . CYS A 1 104 ? -7.003 -2.003 5.776 1.00 85.19 104 CYS A N 1
ATOM 750 C CA . CYS A 1 104 ? -7.623 -2.933 6.725 1.00 85.19 104 CYS A CA 1
ATOM 751 C C . CYS A 1 104 ? -7.024 -2.828 8.140 1.00 85.19 104 CYS A C 1
ATOM 753 O O . CYS A 1 104 ? -7.772 -2.829 9.123 1.00 85.19 104 CYS A O 1
ATOM 755 N N . LEU A 1 105 ? -5.699 -2.689 8.262 1.00 83.19 105 LEU A N 1
ATOM 756 C CA . LEU A 1 105 ? -5.019 -2.515 9.553 1.00 83.19 105 LEU A CA 1
ATOM 757 C C . LEU A 1 105 ? -5.392 -1.191 10.233 1.00 83.19 105 LEU A C 1
ATOM 759 O O . LEU A 1 105 ? -5.641 -1.175 11.442 1.00 83.19 105 LEU A O 1
ATOM 763 N N . ILE A 1 106 ? -5.501 -0.100 9.468 1.00 85.56 106 ILE A N 1
ATOM 764 C CA . ILE A 1 106 ? -5.945 1.202 9.988 1.00 85.56 106 ILE A CA 1
ATOM 765 C C . ILE A 1 106 ? -7.372 1.116 10.526 1.00 85.56 106 ILE A C 1
ATOM 767 O O . ILE A 1 106 ? -7.641 1.605 11.624 1.00 85.56 106 ILE A O 1
ATOM 771 N N . ILE A 1 107 ? -8.285 0.462 9.804 1.00 87.06 107 ILE A N 1
ATOM 772 C CA . ILE A 1 107 ? -9.675 0.294 10.252 1.00 87.06 107 ILE A CA 1
ATOM 773 C C . ILE A 1 107 ? -9.728 -0.525 11.546 1.00 87.06 107 ILE A C 1
ATOM 775 O O . ILE A 1 107 ? -10.435 -0.147 12.485 1.00 87.06 107 ILE A O 1
ATOM 779 N N . PHE A 1 108 ? -8.960 -1.615 11.633 1.00 82.69 108 PHE A N 1
ATOM 780 C CA . PHE A 1 108 ? -8.886 -2.431 12.846 1.00 82.69 108 PHE A CA 1
ATOM 781 C C . PHE A 1 108 ? -8.348 -1.626 14.037 1.00 82.69 108 PHE A C 1
ATOM 783 O O . PHE A 1 108 ? -8.863 -1.720 15.157 1.00 82.69 108 PHE A O 1
ATOM 790 N N . GLY A 1 109 ? -7.358 -0.772 13.784 1.00 84.12 109 GLY A N 1
ATOM 791 C CA . GLY A 1 109 ? -6.788 0.105 14.792 1.00 84.12 109 GLY A CA 1
ATOM 792 C C . GLY A 1 109 ? -7.698 1.228 15.258 1.00 84.12 109 GLY A C 1
ATOM 793 O O . GLY A 1 109 ? -7.853 1.439 16.464 1.00 84.12 109 GLY A O 1
ATOM 794 N N . GLY A 1 110 ? -8.374 1.883 14.317 1.00 85.94 110 GLY A N 1
ATOM 795 C CA . GLY A 1 110 ? -9.378 2.903 14.599 1.00 85.94 110 GLY A CA 1
ATOM 796 C C . GLY A 1 110 ? -10.539 2.344 15.421 1.00 85.94 110 GLY A C 1
ATOM 797 O O . GLY A 1 110 ? -10.982 2.974 16.382 1.00 85.94 110 GLY A O 1
ATOM 798 N N . PHE A 1 111 ? -10.973 1.114 15.128 1.00 81.62 1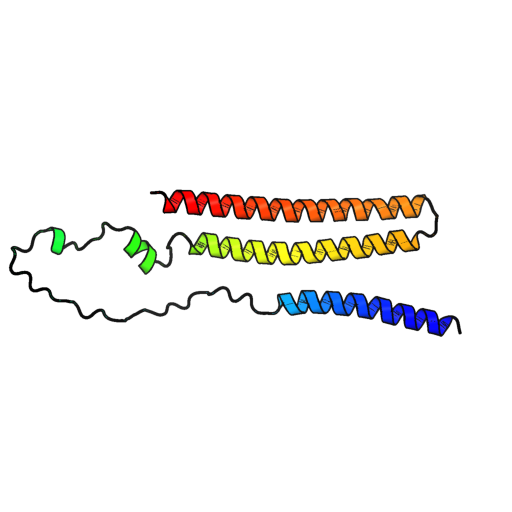11 PHE A N 1
ATOM 799 C CA . PHE A 1 111 ? -11.997 0.437 15.926 1.00 81.62 111 PHE A CA 1
ATOM 800 C C . PHE A 1 111 ? -11.545 0.168 17.362 1.00 81.62 111 PHE A C 1
ATOM 802 O O . PHE A 1 111 ? -12.321 0.368 18.300 1.00 81.62 111 PHE A O 1
ATOM 809 N N . LYS A 1 112 ? -10.294 -0.262 17.553 1.00 81.31 112 LYS A N 1
ATOM 810 C CA . LYS A 1 112 ? -9.736 -0.503 18.888 1.00 81.31 112 LYS A CA 1
ATOM 811 C C . LYS A 1 112 ? -9.644 0.785 19.709 1.00 81.31 112 LYS A C 1
ATOM 813 O O . LYS A 1 112 ? -9.915 0.753 20.908 1.00 81.31 112 LYS A O 1
ATOM 818 N N . TRP A 1 113 ? -9.331 1.911 19.069 1.00 80.88 113 TRP A N 1
ATOM 819 C CA . TRP A 1 113 ? -9.269 3.218 19.726 1.00 80.88 113 TRP A CA 1
ATOM 820 C C . TRP A 1 113 ? -10.651 3.702 20.177 1.00 80.88 113 TRP A C 1
ATOM 822 O O . TRP A 1 113 ? -10.810 4.154 21.309 1.00 80.88 113 TRP A O 1
ATOM 832 N N . MET A 1 114 ? -11.678 3.493 19.351 1.00 82.38 114 MET A N 1
ATOM 833 C CA . MET A 1 114 ? -13.057 3.892 19.658 1.00 82.38 114 MET A CA 1
ATOM 834 C C . MET A 1 114 ? -13.678 3.091 20.818 1.00 82.38 114 MET A C 1
ATOM 836 O O . MET A 1 114 ? -14.543 3.592 21.531 1.00 82.38 114 MET A O 1
ATOM 840 N N . ILE A 1 115 ? -13.227 1.849 21.030 1.00 80.19 115 ILE A N 1
ATOM 841 C CA . ILE A 1 115 ? -13.732 0.948 22.084 1.00 80.19 115 ILE A CA 1
ATOM 842 C C . ILE A 1 115 ? -12.919 1.073 23.393 1.00 80.19 115 ILE A C 1
ATOM 844 O O . ILE A 1 115 ? -13.334 0.560 24.430 1.00 80.19 115 ILE A O 1
ATOM 848 N N . ALA A 1 116 ? -11.796 1.803 23.398 1.00 78.00 116 ALA A N 1
ATOM 849 C CA . ALA A 1 116 ? -10.916 1.944 24.565 1.00 78.00 116 ALA A CA 1
ATOM 850 C C . ALA A 1 116 ? -11.570 2.639 25.784 1.00 78.00 116 ALA A C 1
ATOM 852 O O . ALA A 1 116 ? -11.046 2.546 26.897 1.00 78.00 116 ALA A O 1
ATOM 853 N N . GLY A 1 117 ? -12.726 3.291 25.604 1.00 75.31 117 GLY A N 1
ATOM 854 C CA . GLY A 1 117 ? -13.648 3.640 26.693 1.00 75.31 117 GLY A CA 1
ATOM 855 C C . GLY A 1 117 ? -13.070 4.535 27.796 1.00 75.31 117 GLY A C 1
ATOM 856 O O . GLY A 1 117 ? -13.535 4.462 28.928 1.00 75.31 117 GLY A O 1
ATOM 857 N N . GLY A 1 118 ? -12.043 5.338 27.495 1.00 72.44 118 GLY A N 1
ATOM 858 C CA . GLY A 1 118 ? -11.437 6.288 28.437 1.00 72.44 118 GLY A CA 1
ATOM 859 C C . GLY A 1 118 ? -10.309 5.733 29.315 1.00 72.44 118 GLY A C 1
ATOM 860 O O . GLY A 1 118 ? -9.755 6.471 30.121 1.00 72.44 118 GLY A O 1
ATOM 861 N N . LYS A 1 119 ? -9.918 4.461 29.161 1.00 81.81 119 LYS A N 1
ATOM 862 C CA . LYS A 1 119 ? -8.745 3.910 29.860 1.00 81.81 119 LYS A CA 1
ATOM 863 C C . LYS A 1 119 ? -7.480 4.328 29.109 1.00 81.81 119 LYS A C 1
ATOM 865 O O . LYS A 1 119 ? -7.228 3.805 28.023 1.00 81.81 119 LYS A O 1
ATOM 870 N N . GLU A 1 120 ? -6.684 5.231 29.680 1.00 79.88 120 GLU A N 1
ATOM 871 C CA . GLU A 1 120 ? -5.459 5.770 29.056 1.00 79.88 120 GLU A CA 1
ATOM 872 C C . GLU A 1 120 ? -4.533 4.684 28.492 1.00 79.88 120 GLU A C 1
ATOM 874 O O . GLU A 1 120 ? -3.998 4.830 27.394 1.00 79.88 120 GLU A O 1
ATOM 879 N N . GLU A 1 121 ? -4.391 3.556 29.191 1.00 84.19 121 GLU A N 1
ATOM 880 C CA . GLU A 1 121 ? -3.542 2.454 28.734 1.00 84.19 121 GLU A CA 1
ATOM 881 C C . GLU A 1 121 ? -4.063 1.803 27.440 1.00 84.19 121 GLU A C 1
ATOM 883 O O . GLU A 1 121 ? -3.286 1.489 26.539 1.00 84.19 121 GLU A O 1
ATOM 888 N N . GLN A 1 122 ? -5.383 1.638 27.308 1.00 79.25 122 GLN A N 1
ATOM 889 C CA . GLN A 1 122 ? -6.013 1.087 26.102 1.00 79.25 122 GLN A CA 1
ATOM 890 C C . GLN A 1 122 ? -5.978 2.093 24.949 1.00 79.25 122 GLN A C 1
ATOM 892 O O . GLN A 1 122 ? -5.812 1.700 23.797 1.00 79.25 122 GLN A O 1
ATOM 897 N N . VAL A 1 123 ? -6.087 3.387 25.263 1.00 82.69 123 VAL A N 1
ATOM 898 C CA . VAL A 1 123 ? -5.983 4.487 24.297 1.00 82.69 123 VAL A CA 1
ATOM 899 C C . VAL A 1 123 ? -4.568 4.569 23.724 1.00 82.69 123 VAL A C 1
ATOM 901 O O . VAL A 1 123 ? -4.418 4.558 22.503 1.00 82.69 123 VAL A O 1
ATOM 904 N N . LYS A 1 124 ? -3.531 4.556 24.574 1.00 83.94 124 LYS A N 1
ATOM 905 C CA . LYS A 1 124 ? -2.124 4.499 24.138 1.00 83.94 124 LYS A CA 1
ATOM 906 C C . LYS A 1 124 ? -1.835 3.234 23.345 1.00 83.94 124 LYS A C 1
ATOM 908 O O . LYS A 1 124 ? -1.257 3.308 22.263 1.00 83.94 124 LYS A O 1
ATOM 913 N N . LYS A 1 125 ? -2.294 2.075 23.839 1.00 81.75 125 LYS A N 1
ATOM 914 C CA . LYS A 1 125 ? -2.156 0.821 23.095 1.00 81.75 125 LYS A CA 1
ATOM 915 C C . LYS A 1 125 ? -2.796 0.930 21.727 1.00 81.75 125 LYS A C 1
ATOM 917 O O . LYS A 1 125 ? -2.148 0.478 20.808 1.00 81.75 125 LYS A O 1
ATOM 922 N N . ALA A 1 126 ? -3.985 1.520 21.589 1.00 80.25 126 ALA A N 1
ATOM 923 C CA . ALA A 1 126 ? -4.693 1.685 20.321 1.00 80.25 126 ALA A CA 1
ATOM 924 C C . ALA A 1 126 ? -4.101 2.760 19.391 1.00 80.25 126 ALA A C 1
ATOM 926 O O . ALA A 1 126 ? -4.225 2.634 18.179 1.00 80.25 126 ALA A O 1
ATOM 927 N N . GLN A 1 127 ? -3.422 3.783 19.909 1.00 82.19 127 GLN A N 1
ATOM 928 C CA . GLN A 1 127 ? -2.726 4.760 19.065 1.00 82.19 127 GLN A CA 1
ATOM 929 C C . GLN A 1 127 ? -1.506 4.158 18.363 1.00 82.19 127 GLN A C 1
ATOM 931 O O . GLN A 1 127 ? -1.281 4.452 17.193 1.00 82.19 127 GLN A O 1
ATOM 936 N N . ASN A 1 128 ? -0.761 3.269 19.025 1.00 84.50 128 ASN A N 1
ATOM 937 C CA . ASN A 1 128 ? 0.467 2.701 18.455 1.00 84.50 128 ASN A CA 1
ATOM 938 C C . ASN A 1 128 ? 0.227 1.997 17.112 1.00 84.50 128 ASN A C 1
ATOM 940 O O . ASN A 1 128 ? 0.941 2.231 16.145 1.00 84.50 128 ASN A O 1
ATOM 944 N N . LEU A 1 129 ? -0.818 1.178 17.013 1.00 83.19 129 LEU A N 1
ATOM 945 C CA . LEU A 1 129 ? -1.158 0.472 15.775 1.00 83.19 129 LEU A CA 1
ATOM 946 C C . LEU A 1 129 ? -1.777 1.365 14.694 1.00 83.19 129 LEU A C 1
ATOM 948 O O . LEU A 1 129 ? -1.658 1.034 13.518 1.00 83.19 129 LEU A O 1
ATOM 952 N N . ILE A 1 130 ? -2.331 2.527 15.051 1.00 85.81 130 ILE A N 1
ATOM 953 C CA . ILE A 1 130 ? -2.685 3.553 14.062 1.00 85.81 130 ILE A CA 1
ATOM 954 C C . ILE A 1 130 ? -1.404 4.187 13.511 1.00 85.81 130 ILE A C 1
ATOM 956 O O . ILE A 1 130 ? -1.272 4.304 12.298 1.00 85.81 130 ILE A O 1
ATOM 960 N N . ILE A 1 131 ? -0.435 4.520 14.371 1.00 87.38 131 ILE A N 1
ATOM 961 C CA . ILE A 1 131 ? 0.863 5.080 13.958 1.00 87.38 131 ILE A CA 1
ATOM 962 C C . ILE A 1 131 ? 1.594 4.115 13.015 1.00 87.38 131 ILE A C 1
ATOM 964 O O . ILE A 1 131 ? 2.025 4.523 11.938 1.00 87.38 131 ILE A O 1
ATOM 968 N N . TYR A 1 132 ? 1.663 2.825 13.361 1.00 87.31 132 TYR A N 1
ATOM 969 C CA . TYR A 1 132 ? 2.243 1.807 12.478 1.00 87.31 132 TYR A CA 1
ATOM 970 C C . TYR A 1 132 ? 1.481 1.676 11.148 1.00 87.31 132 TYR A C 1
ATOM 972 O O . TYR A 1 132 ? 2.105 1.512 10.101 1.00 87.31 132 TYR A O 1
ATOM 980 N N . GLY A 1 133 ? 0.151 1.810 11.161 1.00 85.38 133 GLY A N 1
ATOM 981 C CA . GLY A 1 133 ? -0.662 1.829 9.941 1.00 85.38 133 GLY A CA 1
ATOM 982 C C . GLY A 1 133 ? -0.382 3.041 9.044 1.00 85.38 133 GLY A C 1
ATOM 983 O O . GLY A 1 133 ? -0.245 2.890 7.831 1.00 85.38 133 GLY A O 1
ATOM 984 N N . VAL A 1 134 ? -0.233 4.233 9.629 1.00 89.88 134 VAL A N 1
ATOM 985 C CA . VAL A 1 134 ? 0.094 5.471 8.897 1.00 89.88 134 VAL A CA 1
ATOM 986 C C . VAL A 1 134 ? 1.472 5.376 8.244 1.00 89.88 134 VAL A C 1
ATOM 988 O O . VAL A 1 134 ? 1.628 5.743 7.082 1.00 89.88 134 VAL A O 1
ATOM 991 N N . ILE A 1 135 ? 2.458 4.823 8.951 1.00 91.50 135 ILE A N 1
ATOM 992 C CA . ILE A 1 135 ? 3.799 4.577 8.402 1.00 91.50 135 ILE A CA 1
ATOM 993 C C . ILE A 1 135 ? 3.729 3.621 7.203 1.00 91.50 135 ILE A C 1
ATOM 995 O O . ILE A 1 135 ? 4.379 3.867 6.190 1.00 91.50 135 ILE A O 1
ATOM 999 N N . GLY A 1 136 ? 2.884 2.588 7.268 1.00 86.19 136 GLY A N 1
ATOM 1000 C CA . GLY A 1 136 ? 2.634 1.694 6.135 1.00 86.19 136 GLY A CA 1
ATOM 1001 C C . GLY A 1 136 ? 2.087 2.417 4.899 1.00 86.19 136 GLY A C 1
ATOM 1002 O O . GLY A 1 136 ? 2.587 2.203 3.797 1.00 86.19 136 GLY A O 1
ATOM 1003 N N . ILE A 1 137 ? 1.118 3.323 5.073 1.00 88.94 137 ILE A N 1
ATOM 1004 C CA . ILE A 1 137 ? 0.571 4.141 3.971 1.00 88.94 137 ILE A CA 1
ATOM 1005 C C . ILE A 1 137 ? 1.657 5.022 3.340 1.00 88.94 137 ILE A C 1
ATOM 1007 O O . ILE A 1 137 ? 1.750 5.106 2.116 1.00 88.94 137 ILE A O 1
ATOM 1011 N N . ILE A 1 138 ? 2.497 5.653 4.164 1.00 93.00 138 ILE A N 1
ATOM 1012 C CA . ILE A 1 138 ? 3.591 6.512 3.688 1.00 93.00 138 ILE A CA 1
ATOM 1013 C C . ILE A 1 138 ? 4.591 5.704 2.851 1.00 93.00 138 ILE A C 1
ATOM 1015 O O . ILE A 1 138 ? 5.005 6.162 1.788 1.00 93.00 138 ILE A O 1
ATOM 1019 N N . ILE A 1 139 ? 4.943 4.491 3.286 1.00 90.25 139 ILE A N 1
ATOM 1020 C CA . ILE A 1 139 ? 5.869 3.615 2.554 1.00 90.25 139 ILE A CA 1
ATOM 1021 C C . ILE A 1 139 ? 5.287 3.207 1.197 1.00 90.25 139 ILE A C 1
ATOM 1023 O O . ILE A 1 139 ? 6.009 3.221 0.204 1.00 90.25 139 ILE A O 1
ATOM 1027 N N . VAL A 1 140 ? 3.993 2.883 1.122 1.00 86.62 140 VAL A N 1
ATOM 1028 C CA . VAL A 1 140 ? 3.342 2.523 -0.151 1.00 86.62 140 VAL A CA 1
ATOM 1029 C C . VAL A 1 140 ? 3.356 3.700 -1.132 1.00 86.62 140 VAL A C 1
ATOM 1031 O O . VAL A 1 140 ? 3.679 3.515 -2.306 1.00 86.62 140 VAL A O 1
ATOM 1034 N N . LEU A 1 141 ? 3.073 4.917 -0.656 1.00 89.56 141 LEU A N 1
ATOM 1035 C CA . LEU A 1 141 ? 3.149 6.134 -1.473 1.00 89.56 141 LEU A CA 1
ATOM 1036 C C . LEU A 1 141 ? 4.579 6.409 -1.962 1.00 89.56 141 LEU A C 1
ATOM 1038 O O . LEU A 1 141 ? 4.777 6.728 -3.135 1.00 89.56 141 LEU A O 1
ATOM 1042 N N . ALA A 1 142 ? 5.574 6.241 -1.089 1.00 92.38 142 ALA A N 1
ATOM 1043 C CA . ALA A 1 142 ? 6.981 6.416 -1.439 1.00 92.38 142 ALA A CA 1
ATOM 1044 C C . ALA A 1 142 ? 7.454 5.372 -2.463 1.00 92.38 142 ALA A C 1
ATOM 1046 O O . ALA A 1 142 ? 8.108 5.721 -3.443 1.00 92.38 142 ALA A O 1
ATOM 1047 N N . ALA A 1 143 ? 7.082 4.104 -2.279 1.00 87.81 143 ALA A N 1
ATOM 1048 C CA . ALA A 1 143 ? 7.414 3.026 -3.204 1.00 87.81 143 ALA A CA 1
ATOM 1049 C C . ALA A 1 143 ? 6.829 3.275 -4.602 1.00 87.81 143 ALA A C 1
ATOM 1051 O O . ALA A 1 143 ? 7.524 3.078 -5.597 1.00 87.81 143 ALA A O 1
ATOM 1052 N N . TYR A 1 144 ? 5.582 3.756 -4.678 1.00 85.44 144 TYR A N 1
ATOM 1053 C CA . TYR A 1 144 ? 4.954 4.112 -5.951 1.00 85.44 144 TYR A CA 1
ATOM 1054 C C . TYR A 1 144 ? 5.716 5.233 -6.666 1.00 85.44 144 TYR A C 1
ATOM 1056 O O . TYR A 1 144 ? 6.044 5.092 -7.843 1.00 85.44 144 TYR A O 1
ATOM 1064 N N . ALA A 1 145 ? 6.044 6.308 -5.944 1.00 89.69 145 ALA A N 1
ATOM 1065 C CA . ALA A 1 145 ? 6.767 7.450 -6.497 1.00 89.69 145 ALA A CA 1
ATOM 1066 C C . ALA A 1 145 ? 8.153 7.053 -7.034 1.00 89.69 145 ALA A C 1
ATOM 1068 O O . ALA A 1 145 ? 8.518 7.427 -8.150 1.00 89.69 145 ALA A O 1
ATOM 1069 N N . ILE A 1 146 ? 8.899 6.246 -6.272 1.00 90.00 146 ILE A N 1
ATOM 1070 C CA . ILE A 1 146 ? 10.220 5.752 -6.681 1.00 90.00 146 ILE A CA 1
ATOM 1071 C C . ILE A 1 146 ? 10.100 4.851 -7.914 1.00 90.00 146 ILE A C 1
ATOM 1073 O O . ILE A 1 146 ? 10.854 5.025 -8.868 1.00 90.00 146 ILE A O 1
ATOM 1077 N N . ALA A 1 147 ? 9.142 3.921 -7.934 1.00 85.50 147 ALA A N 1
ATOM 1078 C CA . ALA A 1 147 ? 8.943 3.035 -9.079 1.00 85.50 147 ALA A CA 1
ATOM 1079 C C . ALA A 1 147 ? 8.633 3.827 -10.359 1.00 85.50 147 ALA A C 1
ATOM 1081 O O . ALA A 1 147 ? 9.260 3.583 -11.389 1.00 85.50 147 ALA A O 1
ATOM 1082 N N . SER A 1 148 ? 7.726 4.811 -10.290 1.00 83.88 148 SER A N 1
ATOM 1083 C CA . SER A 1 148 ? 7.423 5.676 -11.438 1.00 83.88 148 SER A CA 1
ATOM 1084 C C . SER A 1 148 ? 8.629 6.491 -11.897 1.00 83.88 148 SER A C 1
ATOM 1086 O O . SER A 1 148 ? 8.837 6.632 -13.095 1.00 83.88 148 SER A O 1
ATOM 1088 N N . PHE A 1 149 ? 9.448 6.974 -10.962 1.00 88.25 149 PHE A N 1
ATOM 1089 C CA . PHE A 1 149 ? 10.638 7.758 -11.277 1.00 88.25 149 PHE A CA 1
ATOM 1090 C C . PHE A 1 149 ? 11.699 6.935 -12.020 1.00 88.25 149 PHE A C 1
ATOM 1092 O O . PHE A 1 149 ? 12.277 7.402 -13.000 1.00 88.25 149 PHE A O 1
ATOM 1099 N N . VAL A 1 150 ? 11.936 5.693 -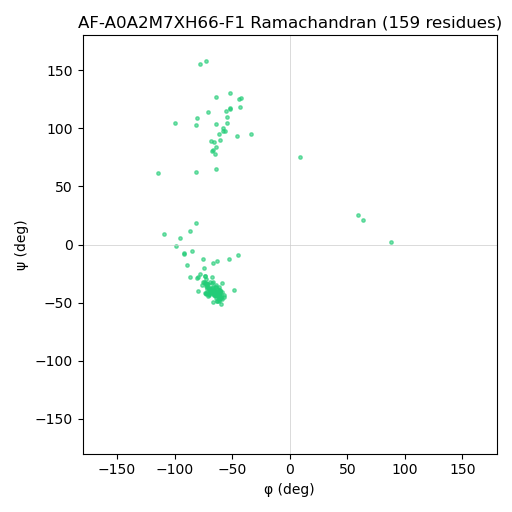11.589 1.00 87.56 150 VAL A N 1
ATOM 1100 C CA . VAL A 1 150 ? 12.897 4.793 -12.247 1.00 87.56 150 VAL A CA 1
ATOM 1101 C C . VAL A 1 150 ? 12.428 4.425 -13.657 1.00 87.56 150 VAL A C 1
ATOM 1103 O O . VAL A 1 150 ? 13.226 4.456 -14.590 1.00 87.56 150 V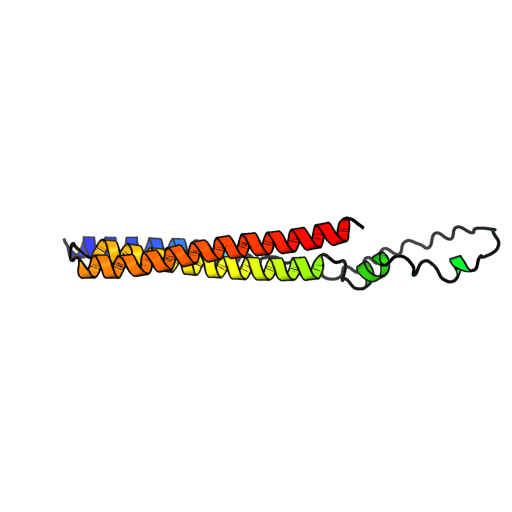AL A O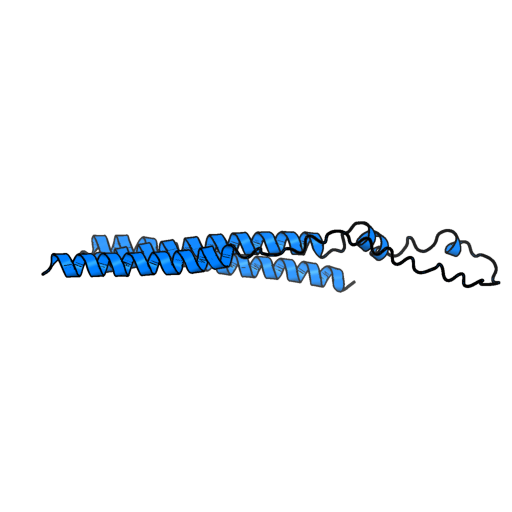 1
ATOM 1106 N N . LEU A 1 151 ? 11.137 4.125 -13.828 1.00 81.81 151 LEU A N 1
ATOM 1107 C CA . LEU A 1 151 ? 10.548 3.811 -15.136 1.00 81.81 151 LEU A CA 1
ATOM 1108 C C . LEU A 1 151 ? 10.673 4.984 -16.119 1.00 81.81 151 LEU A C 1
ATOM 1110 O O . LEU A 1 151 ? 11.062 4.790 -17.271 1.00 81.81 151 LEU A O 1
ATOM 1114 N N . ASP A 1 152 ? 10.385 6.196 -15.651 1.00 83.88 152 ASP A N 1
ATOM 1115 C CA . ASP A 1 152 ? 10.476 7.423 -16.444 1.00 83.88 152 ASP A CA 1
ATOM 1116 C C . ASP A 1 152 ? 11.928 7.750 -16.834 1.00 83.88 152 ASP A C 1
ATOM 1118 O O . ASP A 1 152 ? 12.216 8.078 -17.986 1.00 83.88 152 ASP A O 1
ATOM 1122 N N . SER A 1 153 ? 12.866 7.546 -15.901 1.00 85.56 153 SER A N 1
ATOM 1123 C CA . SER A 1 153 ? 14.304 7.745 -16.130 1.00 85.56 153 SER A CA 1
ATOM 1124 C C . SER A 1 153 ? 14.854 6.804 -17.205 1.00 85.56 153 SER A C 1
ATOM 1126 O O . SER A 1 153 ? 15.616 7.235 -18.068 1.00 85.56 153 SER A O 1
ATOM 1128 N N . ILE A 1 154 ? 14.454 5.528 -17.180 1.00 82.75 154 ILE A N 1
ATOM 1129 C CA . ILE A 1 154 ? 14.888 4.532 -18.174 1.00 82.75 154 ILE A CA 1
ATOM 1130 C C . ILE A 1 154 ? 14.273 4.834 -19.546 1.00 82.75 154 ILE A C 1
ATOM 1132 O O . ILE A 1 154 ? 14.966 4.765 -20.560 1.00 82.75 154 ILE A O 1
ATOM 1136 N N . THR A 1 155 ? 12.992 5.205 -19.585 1.00 76.62 155 THR A N 1
ATOM 1137 C CA . THR A 1 155 ? 12.284 5.514 -20.838 1.00 76.62 155 THR A CA 1
ATOM 1138 C C . THR A 1 155 ? 12.858 6.763 -21.504 1.00 76.62 155 THR A C 1
ATOM 1140 O O . THR A 1 155 ? 13.113 6.758 -22.704 1.00 76.62 155 THR A O 1
ATOM 1143 N N . THR A 1 156 ? 13.138 7.812 -20.729 1.00 80.19 156 THR A N 1
ATOM 1144 C CA . THR A 1 156 ? 13.752 9.051 -21.233 1.00 80.19 156 THR A CA 1
ATOM 1145 C C . THR A 1 156 ? 15.177 8.815 -21.736 1.00 80.19 156 THR A C 1
ATOM 1147 O O . THR A 1 156 ? 15.559 9.345 -22.774 1.00 80.19 156 THR A O 1
ATOM 1150 N N . ALA A 1 157 ? 15.964 7.996 -21.031 1.00 79.81 157 ALA A N 1
ATOM 1151 C CA . ALA A 1 157 ? 17.344 7.712 -21.416 1.00 79.81 157 ALA A CA 1
ATOM 1152 C C . ALA A 1 157 ? 17.459 6.908 -22.722 1.00 79.81 157 ALA A C 1
ATOM 1154 O O . ALA A 1 157 ? 18.418 7.111 -23.459 1.00 79.81 157 ALA A O 1
ATOM 1155 N N . VAL A 1 158 ? 16.503 6.017 -23.011 1.00 72.12 158 VAL A N 1
ATOM 1156 C CA . VAL A 1 158 ? 16.522 5.194 -24.233 1.00 72.12 158 VAL A CA 1
ATOM 1157 C C . VAL A 1 158 ? 15.885 5.886 -25.442 1.00 72.12 158 VAL A C 1
ATOM 1159 O O . VAL A 1 158 ? 16.230 5.576 -26.570 1.00 72.12 158 VAL A O 1
ATOM 1162 N N . SER A 1 159 ? 14.924 6.792 -25.224 1.00 65.81 159 SER A N 1
ATOM 1163 C CA . SER A 1 159 ? 14.204 7.488 -26.307 1.00 65.81 159 SER A CA 1
ATOM 1164 C C . SER A 1 159 ? 14.847 8.820 -26.702 1.00 65.81 159 SER A C 1
ATOM 1166 O O . SER A 1 159 ? 14.416 9.453 -27.662 1.00 65.81 159 SER A O 1
ATOM 1168 N N . GLY A 1 160 ? 15.862 9.257 -25.949 1.00 62.53 160 GLY A N 1
ATOM 1169 C CA . GLY A 1 160 ? 16.633 10.474 -26.199 1.00 62.53 160 GLY A CA 1
ATOM 1170 C C . GLY A 1 160 ? 17.935 10.279 -26.987 1.00 62.53 160 GLY A C 1
ATOM 1171 O O . GLY A 1 160 ? 18.685 11.249 -27.100 1.00 62.53 160 GLY A O 1
ATOM 1172 N N . SER A 1 161 ? 18.222 9.068 -27.484 1.00 47.22 161 SER A N 1
ATOM 1173 C CA . SER A 1 161 ? 19.369 8.752 -28.356 1.00 47.22 161 SER A CA 1
ATOM 1174 C C . SER A 1 161 ? 18.933 8.485 -29.785 1.00 47.22 161 SER A C 1
ATOM 1176 O O . SER A 1 161 ? 18.019 7.645 -29.930 1.00 47.22 161 SER A O 1
#